Protein AF-A0A960Y519-F1 (afdb_monomer)

Secondary structure (DSSP, 8-state):
----------EEEEEEE-SPTT-SS--EEEEEE--TT----TT----------HHHHHHHHTTS---EEE-TTT--EEEHHHHHHHTS--S---HHHHHHHHHH-TT----

Radius of gyration: 19.41 Å; Cα contacts (8 Å, |Δi|>4): 89; chains: 1; bounding box: 45×36×54 Å

Solvent-accessible surface area (backbone atoms only — not comparable to full-atom values): 7550 Å² total; per-residue (Å²): 131,84,76,76,84,82,83,79,87,61,47,82,76,45,80,44,76,74,48,61,92,90,53,95,60,86,46,70,50,74,41,70,49,68,57,89,87,67,81,86,60,95,86,67,81,85,90,80,87,70,65,54,59,66,68,61,46,51,61,56,47,77,80,47,77,79,44,81,40,67,40,90,85,80,66,47,78,44,38,44,59,61,39,49,34,62,72,51,80,84,88,66,88,47,72,68,56,55,51,52,45,51,75,75,44,76,80,70,70,79,128

Structure (mmCIF, N/CA/C/O backbone):
data_AF-A0A960Y519-F1
#
_entry.id   AF-A0A960Y519-F1
#
loop_
_atom_site.group_PDB
_atom_site.id
_atom_site.type_symbol
_atom_site.label_atom_id
_atom_site.label_alt_id
_atom_site.label_comp_id
_atom_site.label_asym_id
_atom_site.label_entity_id
_atom_site.label_seq_id
_atom_site.pdbx_PDB_ins_code
_atom_site.Cartn_x
_atom_site.Cartn_y
_atom_site.Cartn_z
_atom_site.occupancy
_atom_site.B_iso_or_equiv
_atom_site.auth_seq_id
_atom_site.auth_comp_id
_atom_site.auth_asym_id
_atom_site.auth_atom_id
_atom_site.pdbx_PDB_model_num
ATOM 1 N N . MET A 1 1 ? 11.138 23.444 10.896 1.00 35.09 1 MET A N 1
ATOM 2 C CA . MET A 1 1 ? 11.617 22.182 11.496 1.00 35.09 1 MET A CA 1
ATOM 3 C C . MET A 1 1 ? 10.744 21.090 10.917 1.00 35.09 1 MET A C 1
ATOM 5 O O . MET A 1 1 ? 9.544 21.136 11.144 1.00 35.09 1 MET A O 1
ATOM 9 N N . SER A 1 2 ? 11.293 20.245 10.042 1.00 42.31 2 SER A N 1
ATOM 10 C CA . SER A 1 2 ? 10.528 19.154 9.430 1.00 42.31 2 SER A CA 1
ATOM 11 C C . SER A 1 2 ? 10.163 18.184 10.545 1.00 42.31 2 SER A C 1
ATOM 13 O O . SER A 1 2 ? 11.059 17.570 11.114 1.00 42.31 2 SER A O 1
ATOM 15 N N . SER A 1 3 ? 8.887 18.106 10.911 1.00 50.16 3 SER A N 1
ATOM 16 C CA . SER A 1 3 ? 8.387 17.041 11.771 1.00 50.16 3 SER A CA 1
ATOM 17 C C . SER A 1 3 ? 8.693 15.717 11.074 1.00 50.16 3 SER A C 1
ATOM 19 O O . SER A 1 3 ? 8.224 15.473 9.961 1.00 50.16 3 SER A O 1
ATOM 21 N N . GLU A 1 4 ? 9.552 14.896 11.672 1.00 59.91 4 GLU A N 1
ATOM 22 C CA . GLU A 1 4 ? 9.761 13.533 11.195 1.00 59.91 4 GLU A CA 1
ATOM 23 C C . GLU A 1 4 ? 8.413 12.814 11.248 1.00 59.91 4 GLU A C 1
ATOM 25 O O . GLU A 1 4 ? 7.719 12.816 12.266 1.00 59.91 4 GLU A O 1
ATOM 30 N N . LYS A 1 5 ? 7.983 12.279 10.103 1.00 71.00 5 LYS A N 1
ATOM 31 C CA . LYS A 1 5 ? 6.689 11.618 9.988 1.00 71.00 5 LYS A CA 1
ATOM 32 C C . LYS A 1 5 ? 6.767 10.283 10.719 1.00 71.00 5 LYS A C 1
ATOM 34 O O . LYS A 1 5 ? 7.311 9.321 10.185 1.00 71.00 5 LYS A O 1
ATOM 39 N N . GLN A 1 6 ? 6.222 10.230 11.928 1.00 81.75 6 GLN A N 1
ATOM 40 C CA . GLN A 1 6 ? 6.187 9.003 12.707 1.00 81.75 6 GLN A CA 1
ATOM 41 C C . GLN A 1 6 ? 5.092 8.068 12.184 1.00 81.75 6 GLN A C 1
ATOM 43 O O . GLN A 1 6 ? 3.934 8.458 12.033 1.00 81.75 6 GLN A O 1
ATOM 48 N N . ILE A 1 7 ? 5.480 6.834 11.865 1.00 86.69 7 ILE A N 1
ATOM 49 C CA . ILE A 1 7 ? 4.576 5.777 11.412 1.00 86.69 7 ILE A CA 1
ATOM 50 C C . ILE A 1 7 ? 4.360 4.828 12.586 1.00 86.69 7 ILE A C 1
ATOM 52 O O . ILE A 1 7 ? 5.322 4.347 13.183 1.00 86.69 7 ILE A O 1
ATOM 56 N N . TYR A 1 8 ? 3.098 4.551 12.901 1.00 90.25 8 TYR A N 1
ATOM 57 C CA . TYR A 1 8 ? 2.721 3.638 13.972 1.00 90.25 8 TYR A CA 1
ATOM 58 C C . TYR A 1 8 ? 2.179 2.338 13.390 1.00 90.25 8 TYR A C 1
ATOM 60 O O . TYR A 1 8 ? 1.363 2.349 12.467 1.00 90.25 8 TYR A O 1
ATOM 68 N N . LEU A 1 9 ? 2.605 1.215 13.964 1.00 90.56 9 LEU A N 1
ATOM 69 C CA . LEU A 1 9 ? 1.991 -0.077 13.692 1.00 90.56 9 LEU A CA 1
ATOM 70 C C . LEU A 1 9 ? 0.712 -0.191 14.523 1.00 90.56 9 LEU A C 1
ATOM 72 O O . LEU A 1 9 ? 0.754 -0.169 15.753 1.00 90.56 9 LEU A O 1
ATOM 76 N N . ALA 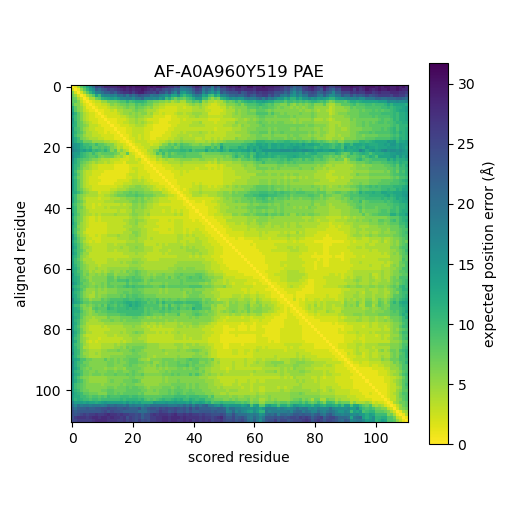A 1 10 ? -0.421 -0.308 13.840 1.00 91.62 10 ALA A N 1
ATOM 77 C CA . ALA A 1 10 ? -1.728 -0.497 14.453 1.00 91.62 10 ALA A CA 1
ATOM 78 C C . ALA A 1 10 ? -2.253 -1.907 14.163 1.00 91.62 10 ALA A C 1
ATOM 80 O O . ALA A 1 10 ? -1.951 -2.500 13.128 1.00 91.62 10 ALA A O 1
ATOM 81 N N . SER A 1 11 ? -3.063 -2.442 15.074 1.00 93.38 11 SER A N 1
ATOM 82 C CA . SER A 1 11 ? -3.731 -3.737 14.887 1.00 93.38 11 SER A CA 1
ATOM 83 C C . SER A 1 11 ? -5.206 -3.538 14.554 1.00 93.38 11 SER A C 1
ATOM 85 O O . SER A 1 11 ? -5.881 -2.730 15.190 1.00 93.38 11 SER A O 1
ATOM 87 N N . LEU A 1 12 ? -5.729 -4.294 13.587 1.00 95.00 12 LEU A N 1
ATOM 88 C CA . LEU A 1 12 ? -7.155 -4.303 13.261 1.00 95.00 12 LEU A CA 1
ATOM 89 C C . LEU A 1 12 ? -7.924 -5.124 14.303 1.00 95.00 12 LEU A C 1
ATOM 91 O O . LEU A 1 12 ? -7.704 -6.325 14.429 1.00 95.00 12 LEU A O 1
ATOM 95 N N . ILE A 1 13 ? -8.823 -4.473 15.036 1.00 97.50 13 ILE A N 1
ATOM 96 C CA . ILE A 1 13 ? -9.649 -5.090 16.081 1.00 97.50 13 ILE A CA 1
ATOM 97 C C . ILE A 1 13 ? -10.987 -5.554 15.518 1.00 97.50 13 ILE A C 1
ATOM 99 O O . ILE A 1 13 ? -11.436 -6.657 15.814 1.00 97.50 13 ILE A O 1
ATOM 103 N N . GLU A 1 14 ? -11.613 -4.731 14.678 1.00 97.12 14 GLU A N 1
ATOM 104 C CA . GLU A 1 14 ? -12.912 -5.041 14.085 1.00 97.12 14 GLU A CA 1
ATOM 105 C C . GLU A 1 14 ? -12.962 -4.600 12.624 1.00 97.12 14 GLU A C 1
ATOM 107 O O . GLU A 1 14 ? -12.423 -3.554 12.250 1.00 97.12 14 GLU A O 1
ATOM 112 N N . ARG A 1 15 ? -13.650 -5.394 11.798 1.00 96.62 15 ARG A N 1
ATOM 113 C CA . ARG A 1 15 ? -13.946 -5.085 10.400 1.00 96.62 15 ARG A CA 1
ATOM 114 C C . ARG A 1 15 ? -15.370 -5.500 10.066 1.00 96.62 15 ARG A C 1
ATOM 116 O O . ARG A 1 15 ? -15.629 -6.674 9.817 1.00 96.62 15 ARG A O 1
ATOM 123 N N . THR A 1 16 ? -16.259 -4.520 9.964 1.00 96.25 16 THR A N 1
ATOM 124 C CA . THR A 1 16 ? -17.690 -4.764 9.753 1.00 96.25 16 THR A CA 1
ATOM 125 C C . THR A 1 16 ? -18.160 -4.164 8.434 1.00 96.25 16 THR A C 1
ATOM 127 O O . THR A 1 16 ? -17.854 -3.017 8.108 1.00 96.25 16 THR A O 1
ATOM 130 N N . ASN A 1 17 ? -18.904 -4.939 7.640 1.00 95.19 17 ASN A N 1
ATOM 131 C CA . ASN A 1 17 ? -19.530 -4.434 6.418 1.00 95.19 17 ASN A CA 1
ATOM 132 C C . ASN A 1 17 ? -20.740 -3.567 6.788 1.00 95.19 17 ASN A C 1
ATOM 134 O O . ASN A 1 17 ? -21.669 -4.041 7.431 1.00 95.19 17 ASN A O 1
ATOM 138 N N . LEU A 1 18 ? -20.749 -2.315 6.331 1.00 95.88 18 LEU A N 1
ATOM 139 C CA . LEU A 1 18 ? -21.871 -1.386 6.523 1.00 95.88 18 LEU A CA 1
ATOM 140 C C . LEU A 1 18 ? -22.845 -1.372 5.339 1.00 95.88 18 LEU A C 1
ATOM 142 O O . LEU A 1 18 ? -23.845 -0.658 5.344 1.00 95.88 18 LEU A O 1
ATOM 146 N N . THR A 1 19 ? -22.537 -2.132 4.290 1.00 94.75 19 THR A N 1
ATOM 147 C CA . THR A 1 19 ? -23.324 -2.166 3.055 1.00 94.75 19 THR A CA 1
ATOM 148 C C . THR A 1 19 ? -24.285 -3.342 3.052 1.00 94.75 19 THR A C 1
ATOM 150 O O . THR A 1 19 ? -23.970 -4.426 3.540 1.00 94.75 19 THR A O 1
ATOM 153 N N . LYS A 1 20 ? -25.483 -3.115 2.503 1.00 91.06 20 LYS A N 1
ATOM 154 C CA . LYS A 1 20 ? -26.495 -4.162 2.347 1.00 91.06 20 LYS A CA 1
ATOM 155 C C . LYS A 1 20 ? -26.099 -5.127 1.220 1.00 91.06 20 LYS A C 1
ATOM 157 O O . LYS A 1 20 ? -25.459 -4.693 0.256 1.00 91.06 20 LYS A O 1
ATOM 162 N N . PRO A 1 21 ? -26.527 -6.399 1.287 1.00 87.88 21 PRO A N 1
ATOM 163 C CA . PRO A 1 21 ? -26.398 -7.325 0.166 1.00 87.88 21 PRO A CA 1
ATOM 164 C C . PRO A 1 21 ? -26.983 -6.727 -1.123 1.00 87.88 21 PRO A C 1
ATOM 166 O O . PRO A 1 21 ? -28.045 -6.107 -1.092 1.00 87.88 21 PRO A O 1
ATOM 169 N N . GLY A 1 22 ? -26.278 -6.885 -2.245 1.00 89.00 22 GLY A N 1
ATOM 170 C CA . GLY A 1 22 ? -26.682 -6.336 -3.548 1.00 89.00 22 GLY A CA 1
ATOM 171 C C . GLY A 1 22 ? -26.282 -4.875 -3.800 1.00 89.00 22 GLY A C 1
ATOM 172 O O . GLY A 1 22 ? -26.540 -4.353 -4.880 1.00 89.00 22 GLY A O 1
ATOM 173 N N . SER A 1 23 ? -25.630 -4.205 -2.844 1.00 89.94 23 SER A N 1
ATOM 174 C CA . SER A 1 23 ? -25.027 -2.887 -3.074 1.00 89.94 23 SER A CA 1
ATOM 175 C C . SER A 1 23 ? -23.849 -2.981 -4.054 1.00 89.94 23 SER A C 1
ATOM 177 O O . SER A 1 23 ? -22.962 -3.810 -3.877 1.00 89.94 23 SER A O 1
ATOM 179 N N . GLY A 1 24 ? -23.784 -2.078 -5.039 1.00 93.12 24 GLY A N 1
ATOM 180 C CA . GLY A 1 24 ? -22.651 -1.968 -5.977 1.00 93.12 24 GLY A CA 1
ATOM 181 C C . GLY A 1 24 ? -21.376 -1.357 -5.374 1.00 93.12 24 GLY A C 1
ATOM 182 O O . GLY A 1 24 ? -20.366 -1.228 -6.056 1.00 93.12 24 GLY A O 1
ATOM 183 N N . LYS A 1 25 ? -21.421 -0.947 -4.102 1.00 93.62 25 LYS A N 1
ATOM 184 C CA . LYS A 1 25 ? -20.274 -0.456 -3.326 1.00 93.62 25 LYS A CA 1
ATOM 185 C C . LYS A 1 25 ? -20.149 -1.247 -2.034 1.00 93.62 25 LYS A C 1
ATOM 187 O O . LYS A 1 25 ? -21.165 -1.671 -1.480 1.00 93.62 25 LYS A O 1
ATOM 192 N N . ILE A 1 26 ? -18.921 -1.354 -1.530 1.00 93.38 26 ILE A N 1
ATOM 193 C CA . ILE A 1 26 ? -18.609 -1.959 -0.234 1.00 93.38 26 ILE A CA 1
ATOM 194 C C . ILE A 1 26 ? -18.004 -0.885 0.670 1.00 93.38 26 ILE A C 1
ATOM 196 O O . ILE A 1 26 ? -16.891 -0.422 0.441 1.00 93.38 26 ILE A O 1
ATOM 200 N N . THR A 1 27 ? -18.733 -0.525 1.722 1.00 95.75 27 THR A N 1
ATOM 201 C CA . THR A 1 27 ? -18.262 0.361 2.793 1.00 95.75 27 THR A CA 1
ATOM 202 C C . THR A 1 27 ? -18.023 -0.476 4.039 1.00 95.75 27 THR A C 1
ATOM 204 O O . THR A 1 27 ? -18.881 -1.284 4.412 1.00 95.75 27 THR A O 1
ATOM 207 N N . LYS A 1 28 ? -16.866 -0.291 4.679 1.00 95.31 28 LYS A N 1
ATOM 208 C CA . LYS A 1 28 ? -16.469 -1.029 5.882 1.00 95.31 28 LYS A CA 1
ATOM 209 C C . LYS A 1 28 ? -16.216 -0.072 7.043 1.00 95.31 28 LYS A C 1
ATOM 211 O O . LYS A 1 28 ? -15.613 0.976 6.847 1.00 95.31 28 LYS A O 1
ATOM 216 N N . HIS A 1 29 ? -16.660 -0.465 8.230 1.00 96.62 29 HIS A N 1
ATOM 217 C CA . HIS A 1 29 ? -16.252 0.111 9.505 1.00 96.62 29 HIS A CA 1
ATOM 218 C C . HIS A 1 29 ? -15.009 -0.633 9.997 1.00 96.62 29 HIS A C 1
ATOM 220 O O . HIS A 1 29 ? -15.024 -1.866 10.041 1.00 96.62 29 HIS A O 1
ATOM 226 N N . LEU A 1 30 ? -13.942 0.100 10.318 1.00 96.38 30 LEU A N 1
ATOM 227 C CA . LEU A 1 30 ? -12.685 -0.453 10.820 1.00 96.38 30 LEU A CA 1
ATOM 228 C C . LEU A 1 30 ? -12.410 0.116 12.209 1.00 96.38 30 LEU A C 1
ATOM 230 O O . LEU A 1 30 ? -12.444 1.331 12.384 1.00 96.38 30 LEU A O 1
ATOM 234 N N . VAL A 1 31 ? -12.093 -0.754 13.165 1.00 96.50 31 VAL A N 1
ATO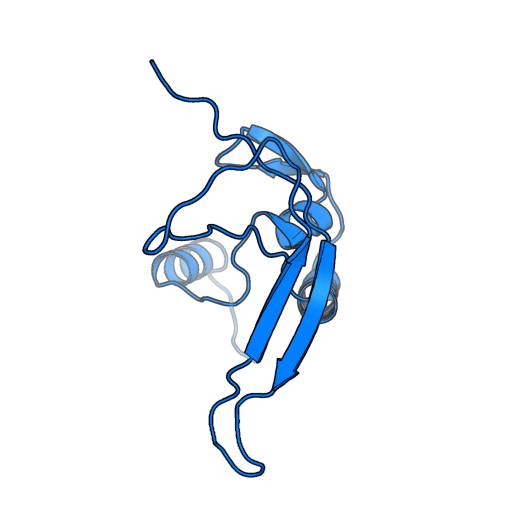M 235 C CA . VAL A 1 31 ? -11.622 -0.354 14.496 1.00 96.50 31 VAL A CA 1
ATOM 236 C C . VAL A 1 31 ? -10.165 -0.758 14.617 1.00 96.50 31 VAL A C 1
ATOM 238 O O . VAL A 1 31 ? -9.829 -1.932 14.456 1.00 96.50 31 VAL A O 1
ATOM 241 N N . LEU A 1 32 ? -9.299 0.215 14.885 1.00 94.94 32 LEU A N 1
ATOM 242 C CA . LEU A 1 32 ? -7.862 0.012 15.017 1.00 94.94 32 LEU A CA 1
ATOM 243 C C . LEU A 1 32 ? -7.452 0.208 16.474 1.00 94.94 32 LEU A C 1
ATOM 245 O O . LEU A 1 32 ? -7.842 1.187 17.106 1.00 94.94 32 LEU A O 1
ATOM 249 N N . LYS A 1 33 ? -6.628 -0.699 16.994 1.00 95.06 33 LYS A N 1
ATOM 250 C CA . LYS A 1 33 ? -5.877 -0.465 18.224 1.00 95.06 33 LYS A CA 1
ATOM 251 C C . LYS A 1 33 ? -4.606 0.283 17.857 1.00 95.06 33 LYS A C 1
ATOM 253 O O . LYS A 1 33 ? -3.768 -0.252 17.128 1.00 95.06 33 LYS A O 1
ATOM 258 N N . VAL A 1 34 ? -4.497 1.502 18.367 1.00 92.06 34 VAL A N 1
ATOM 259 C CA . VAL A 1 34 ? -3.354 2.396 18.172 1.00 92.06 34 VAL A CA 1
ATOM 260 C C . VAL A 1 34 ? -2.520 2.494 19.456 1.00 92.06 34 VAL A C 1
ATOM 262 O O . VAL A 1 34 ? -3.043 2.186 20.531 1.00 92.06 34 VAL A O 1
ATOM 265 N N . PRO A 1 35 ? -1.235 2.870 19.362 1.00 90.81 35 PRO A N 1
ATOM 266 C CA . PRO A 1 35 ? -0.404 3.157 20.532 1.00 90.81 35 PRO A CA 1
ATOM 267 C C . PRO A 1 35 ? -0.935 4.351 21.338 1.00 90.81 35 PRO A C 1
ATOM 269 O O . PRO A 1 35 ? -1.587 5.231 20.778 1.00 90.81 35 PRO A O 1
ATOM 272 N N . GLU A 1 36 ? -0.652 4.390 22.641 1.00 88.94 36 GLU A N 1
ATOM 273 C CA . GLU A 1 36 ? -1.140 5.444 23.550 1.00 88.94 36 GLU A CA 1
ATOM 274 C C . GLU A 1 36 ? -0.515 6.815 23.254 1.00 88.94 36 GLU A C 1
ATOM 276 O O . GLU A 1 36 ? -1.093 7.851 23.571 1.00 88.94 36 GLU A O 1
ATOM 281 N N . GLU A 1 37 ? 0.649 6.829 22.605 1.00 89.88 37 GLU A N 1
ATOM 282 C CA . GLU A 1 37 ? 1.354 8.037 22.186 1.00 89.88 37 GLU A CA 1
ATOM 283 C C . GLU A 1 37 ? 0.670 8.736 21.001 1.00 89.88 37 GLU A C 1
ATOM 285 O O . GLU A 1 37 ? 0.975 9.896 20.718 1.00 89.88 37 GLU A O 1
ATOM 290 N N . LEU A 1 38 ? -0.239 8.048 20.296 1.00 89.56 38 LEU A N 1
ATOM 291 C CA . LEU A 1 38 ? -1.012 8.633 19.208 1.00 89.56 38 LEU A CA 1
ATOM 292 C C . LEU A 1 38 ? -2.245 9.350 19.769 1.00 89.56 38 LEU A C 1
ATOM 294 O O . LEU A 1 38 ? -3.240 8.723 20.131 1.00 89.56 38 LEU A O 1
ATOM 298 N N . THR A 1 39 ? -2.206 10.679 19.771 1.00 90.75 39 THR A N 1
ATOM 299 C CA . THR A 1 39 ? -3.366 11.521 20.076 1.00 90.75 39 THR A CA 1
ATOM 300 C C . THR A 1 39 ? -4.073 11.957 18.791 1.00 90.75 39 THR A C 1
ATOM 302 O O . THR A 1 39 ? -3.437 12.167 17.758 1.00 90.75 39 THR A O 1
ATOM 305 N N . TYR A 1 40 ? -5.401 12.066 18.839 1.00 92.19 40 TYR A N 1
ATOM 306 C CA . TYR A 1 40 ? -6.220 12.570 17.736 1.00 92.19 40 TYR A CA 1
ATOM 307 C C . TYR A 1 40 ? -7.508 13.200 18.272 1.00 92.19 40 TYR A C 1
ATOM 309 O O . TYR A 1 40 ? -7.978 12.853 19.359 1.00 92.19 40 TYR A O 1
ATOM 317 N N . GLU A 1 41 ? -8.095 14.098 17.491 1.00 96.06 41 GLU A N 1
ATOM 318 C CA . GLU A 1 41 ? -9.368 14.751 17.777 1.00 96.06 41 GLU A CA 1
ATOM 319 C C . GLU A 1 41 ? -10.431 14.404 16.727 1.00 96.06 41 GLU A C 1
ATOM 321 O O . GLU A 1 41 ? -10.166 13.880 15.640 1.00 96.06 41 GLU A O 1
ATOM 326 N N . VAL A 1 42 ? -11.694 14.675 17.061 1.00 96.06 42 VAL A N 1
ATOM 327 C CA . VAL A 1 42 ? -12.801 14.471 16.123 1.00 96.06 42 VAL A CA 1
ATOM 328 C C . VAL A 1 42 ? -12.654 15.443 14.956 1.00 96.06 42 VAL A C 1
ATOM 330 O O . VAL A 1 42 ? -12.687 16.655 15.138 1.00 96.06 42 VAL A O 1
ATOM 333 N N . GLY A 1 43 ? -12.563 14.891 13.750 1.00 96.00 43 GLY A N 1
ATOM 334 C CA . GLY A 1 43 ? -12.335 15.652 12.522 1.00 96.00 43 GLY A CA 1
ATOM 335 C C . GLY A 1 43 ? -10.950 15.422 11.919 1.00 96.00 43 GL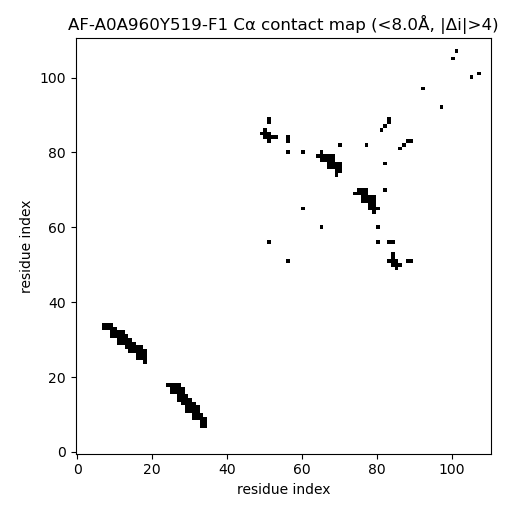Y A C 1
ATOM 336 O O . GLY A 1 43 ? -10.764 15.711 10.737 1.00 96.00 43 GLY A O 1
ATOM 337 N N . ASP A 1 44 ? -10.020 14.832 12.675 1.00 95.06 44 ASP A N 1
ATOM 338 C CA . ASP A 1 44 ? -8.710 14.455 12.155 1.00 95.06 44 ASP A CA 1
ATOM 339 C C . ASP A 1 44 ? -8.802 13.342 11.106 1.00 95.06 44 ASP A C 1
ATOM 341 O O . ASP A 1 44 ? -9.703 12.498 11.100 1.00 95.06 44 ASP A O 1
ATOM 345 N N . SER A 1 45 ? -7.828 13.341 10.197 1.00 93.00 45 SER A N 1
ATOM 346 C CA . SER A 1 45 ? -7.685 12.323 9.159 1.00 93.00 45 SER A CA 1
ATOM 347 C C . SER A 1 45 ? -6.545 11.366 9.487 1.00 93.00 45 SER A C 1
ATOM 349 O O . SER A 1 45 ? -5.457 11.785 9.874 1.00 93.00 45 SER A O 1
ATOM 351 N N . LEU A 1 46 ? -6.770 10.076 9.244 1.00 91.31 46 LEU A N 1
ATOM 352 C CA . LEU A 1 46 ? -5.754 9.037 9.379 1.00 91.31 46 LEU A CA 1
ATOM 353 C C . LEU A 1 46 ? -5.154 8.702 8.010 1.00 91.31 46 LEU A C 1
ATOM 355 O O . LEU A 1 46 ? -5.856 8.246 7.108 1.00 91.31 46 LEU A O 1
ATOM 359 N N . ALA A 1 47 ? -3.841 8.880 7.867 1.00 92.69 47 ALA A N 1
ATOM 360 C CA . ALA A 1 47 ? -3.107 8.350 6.725 1.00 92.69 47 ALA A CA 1
ATOM 361 C C . ALA A 1 47 ? -2.763 6.874 6.963 1.00 92.69 47 ALA A C 1
ATOM 363 O O . ALA A 1 47 ? -2.249 6.515 8.021 1.00 92.69 47 ALA A O 1
ATOM 364 N N . VAL A 1 48 ? -2.996 6.034 5.958 1.00 91.44 48 VAL A N 1
ATOM 365 C CA . VAL A 1 48 ? -2.642 4.610 5.974 1.00 91.44 48 VAL A CA 1
ATOM 366 C C . VAL A 1 48 ? -1.628 4.352 4.868 1.00 91.44 48 VAL A C 1
ATOM 368 O O . VAL A 1 48 ? -1.744 4.914 3.780 1.00 91.44 48 VAL A O 1
ATOM 371 N N . TYR A 1 49 ? 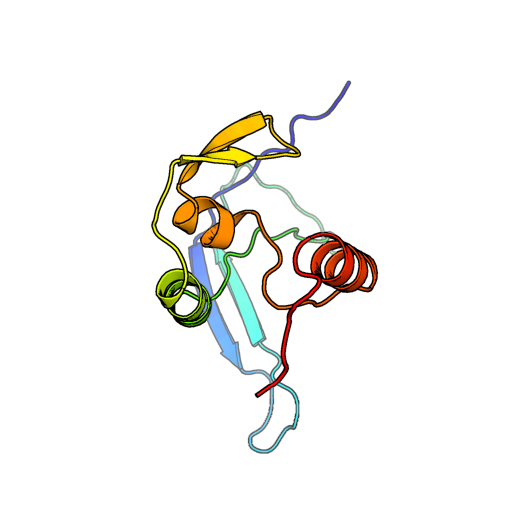-0.639 3.509 5.153 1.00 91.81 49 TYR A N 1
ATOM 372 C CA . TYR A 1 49 ? 0.322 3.012 4.175 1.00 91.81 49 TYR A CA 1
ATOM 373 C C . TYR A 1 49 ? -0.116 1.615 3.726 1.00 91.81 49 TYR A C 1
ATOM 375 O O . TYR A 1 49 ? 0.045 0.672 4.501 1.00 91.81 49 TYR A O 1
ATOM 383 N N . PRO A 1 50 ? -0.743 1.476 2.546 1.00 93.12 50 PRO A N 1
ATOM 384 C CA . PRO A 1 50 ? -1.177 0.181 2.051 1.00 93.12 50 PRO A CA 1
ATOM 385 C C . PRO A 1 50 ? -0.024 -0.583 1.397 1.00 93.12 50 PRO A C 1
ATOM 387 O O . PRO A 1 50 ? 0.949 0.006 0.926 1.00 93.12 50 PRO A O 1
ATOM 390 N N . GLU A 1 51 ? -0.208 -1.892 1.299 1.00 95.25 51 GLU A N 1
ATOM 391 C CA . GLU A 1 51 ? 0.551 -2.768 0.412 1.00 95.25 51 GLU A CA 1
ATOM 392 C C . GLU A 1 51 ? -0.360 -3.206 -0.740 1.00 95.25 51 GLU A C 1
ATOM 394 O O . GLU A 1 51 ? -1.586 -3.269 -0.583 1.00 95.25 51 GLU A O 1
ATOM 399 N N . ASN A 1 52 ? 0.233 -3.483 -1.899 1.00 96.81 52 ASN A N 1
ATOM 400 C CA . ASN A 1 52 ? -0.487 -4.060 -3.029 1.00 96.81 52 ASN A CA 1
ATOM 401 C C . ASN A 1 52 ? -0.870 -5.518 -2.740 1.00 96.81 52 ASN A C 1
ATOM 403 O O . ASN A 1 52 ? -0.225 -6.194 -1.934 1.00 96.81 52 ASN A O 1
ATOM 407 N N . ASP A 1 53 ? -1.909 -6.012 -3.415 1.00 96.62 53 ASP A N 1
ATOM 408 C CA . ASP A 1 53 ? -2.353 -7.394 -3.248 1.00 96.62 53 ASP A CA 1
ATOM 409 C C . ASP A 1 53 ? -1.253 -8.374 -3.690 1.00 96.62 53 ASP A C 1
ATOM 411 O O . ASP A 1 53 ? -0.626 -8.212 -4.743 1.00 96.62 53 ASP A O 1
ATOM 415 N N . 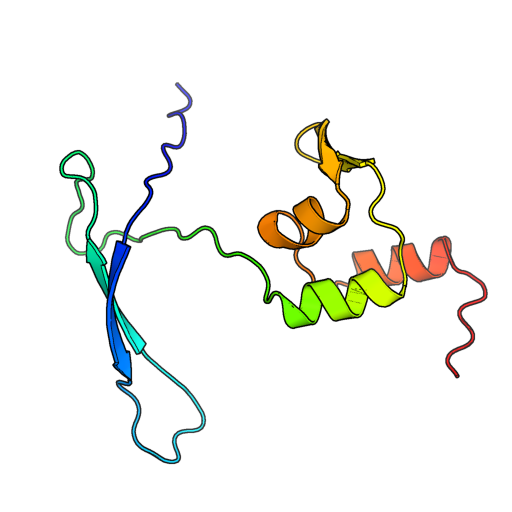SER A 1 54 ? -1.002 -9.405 -2.880 1.00 96.19 54 SER A N 1
ATOM 416 C CA . SER A 1 54 ? 0.072 -10.361 -3.146 1.00 96.19 54 SER A CA 1
ATOM 417 C C . SER A 1 54 ? -0.116 -11.104 -4.467 1.00 96.19 54 SER A C 1
ATOM 419 O O . SER A 1 54 ? 0.874 -11.376 -5.138 1.00 96.19 54 SER A O 1
ATOM 421 N N . ALA A 1 55 ? -1.357 -11.397 -4.871 1.00 96.75 55 ALA A N 1
ATOM 422 C CA . ALA A 1 55 ? -1.636 -12.099 -6.119 1.00 96.75 55 ALA A CA 1
ATOM 423 C C . ALA A 1 55 ? -1.343 -11.221 -7.346 1.00 96.75 55 ALA A C 1
ATOM 425 O O . ALA A 1 55 ? -0.862 -11.720 -8.361 1.00 96.75 55 ALA A O 1
ATOM 426 N N . GLU A 1 56 ? -1.582 -9.911 -7.253 1.00 96.00 56 GLU A N 1
ATOM 427 C CA . GLU A 1 56 ? -1.244 -8.953 -8.314 1.00 96.00 56 GLU A CA 1
ATOM 428 C C . GLU A 1 56 ? 0.274 -8.799 -8.455 1.00 96.00 56 GLU A C 1
ATOM 430 O O . GLU A 1 56 ? 0.806 -8.804 -9.568 1.00 96.00 56 GLU A O 1
ATOM 435 N N . VAL A 1 57 ? 0.987 -8.727 -7.326 1.00 96.81 57 VAL A N 1
ATOM 436 C CA . VAL A 1 57 ? 2.455 -8.706 -7.315 1.00 96.81 57 VAL A CA 1
ATOM 437 C C . VAL A 1 57 ? 3.011 -9.999 -7.913 1.00 96.81 57 VAL A C 1
ATOM 439 O O . VAL A 1 57 ? 3.881 -9.945 -8.777 1.00 96.81 57 VAL A O 1
ATOM 442 N N . GLU A 1 58 ? 2.501 -11.163 -7.509 1.00 95.75 58 GLU A N 1
ATOM 443 C CA . GLU A 1 58 ? 2.924 -12.461 -8.049 1.00 95.75 58 GLU A CA 1
ATOM 444 C C . GLU A 1 58 ? 2.636 -12.597 -9.546 1.00 95.75 58 GLU A C 1
ATOM 446 O O . GLU A 1 58 ? 3.486 -13.087 -10.289 1.00 95.75 58 GLU A O 1
ATOM 451 N N . ALA A 1 59 ? 1.488 -12.101 -10.015 1.00 95.31 59 ALA A N 1
ATOM 452 C CA . ALA A 1 59 ? 1.159 -12.082 -11.435 1.00 95.31 59 ALA A CA 1
ATOM 453 C C . ALA A 1 59 ? 2.198 -11.300 -12.254 1.00 95.31 59 ALA A C 1
ATOM 455 O O . ALA A 1 59 ? 2.597 -11.761 -13.323 1.00 95.31 59 ALA A O 1
ATOM 456 N N . LEU A 1 60 ? 2.671 -10.158 -11.742 1.00 94.62 60 LEU A N 1
ATOM 457 C CA . LEU A 1 60 ? 3.744 -9.383 -12.370 1.00 94.62 60 LEU A CA 1
ATOM 458 C C . LEU A 1 60 ? 5.100 -10.092 -12.286 1.00 94.62 60 LEU A C 1
ATOM 460 O O . LEU A 1 60 ? 5.844 -10.095 -13.264 1.00 94.62 60 LEU A O 1
ATOM 464 N N . MET A 1 61 ? 5.412 -10.726 -11.155 1.00 95.88 61 MET A N 1
ATOM 465 C CA . MET A 1 61 ? 6.673 -11.454 -10.973 1.00 95.88 61 MET A CA 1
ATOM 466 C C . MET A 1 61 ? 6.821 -12.660 -11.912 1.00 95.88 61 MET A C 1
ATOM 468 O O . MET A 1 61 ? 7.937 -13.098 -12.149 1.00 95.88 61 MET A O 1
ATOM 472 N N . ASN A 1 62 ? 5.748 -13.157 -12.533 1.00 96.25 62 ASN A N 1
ATOM 473 C CA . ASN A 1 62 ? 5.865 -14.175 -13.586 1.00 96.25 62 ASN A CA 1
ATOM 474 C C . ASN A 1 62 ? 6.623 -13.688 -14.836 1.00 96.25 62 ASN A C 1
ATOM 476 O O . ASN A 1 62 ? 7.041 -14.509 -15.651 1.00 96.25 62 ASN A O 1
ATOM 480 N N . PHE A 1 63 ? 6.789 -12.374 -15.006 1.00 93.06 63 PHE A N 1
ATOM 481 C CA . PHE A 1 63 ? 7.476 -11.771 -16.151 1.00 93.06 63 PHE A CA 1
ATOM 482 C C . PHE A 1 63 ? 8.892 -11.276 -15.829 1.00 93.06 63 PHE A C 1
ATOM 484 O O . PHE A 1 63 ? 9.615 -10.887 -16.747 1.00 93.06 63 PHE A O 1
ATOM 491 N N . PHE A 1 64 ? 9.294 -11.260 -14.553 1.00 92.94 64 PHE A N 1
ATOM 492 C CA . PHE A 1 64 ? 10.546 -10.647 -14.109 1.00 92.94 64 PHE A CA 1
ATOM 493 C C . PHE A 1 64 ? 11.223 -11.470 -13.013 1.00 92.94 64 PHE A C 1
ATOM 495 O O . PHE A 1 64 ? 10.566 -11.967 -12.105 1.00 92.94 64 PHE A O 1
ATOM 502 N N . ASP A 1 65 ? 12.552 -11.530 -13.033 1.00 94.69 65 ASP A N 1
ATOM 503 C CA . ASP A 1 65 ? 13.318 -12.075 -11.911 1.00 94.69 65 ASP A CA 1
ATOM 504 C C . ASP A 1 65 ? 13.316 -11.106 -10.715 1.00 94.69 65 ASP A C 1
ATOM 506 O O . ASP A 1 65 ? 13.286 -9.882 -10.883 1.00 94.69 65 ASP A O 1
ATOM 510 N N . ASP A 1 66 ? 13.406 -11.637 -9.490 1.00 96.38 66 ASP A N 1
ATOM 511 C CA . ASP A 1 66 ? 13.477 -10.821 -8.269 1.00 96.38 66 ASP A CA 1
ATOM 512 C C . ASP A 1 66 ? 14.878 -10.218 -8.054 1.00 96.38 66 ASP A C 1
ATOM 514 O O . ASP A 1 66 ? 15.638 -10.605 -7.165 1.00 96.38 66 ASP A O 1
ATOM 518 N N . ALA A 1 67 ? 15.249 -9.275 -8.920 1.00 95.62 67 ALA A N 1
ATOM 519 C CA . ALA A 1 67 ? 16.535 -8.591 -8.884 1.00 95.62 67 ALA A CA 1
ATOM 520 C C . ALA A 1 67 ? 16.575 -7.466 -7.834 1.00 95.62 67 ALA A C 1
ATOM 522 O O . ALA A 1 67 ? 15.557 -6.855 -7.504 1.00 95.62 67 ALA A O 1
ATOM 523 N N . LEU A 1 68 ? 17.776 -7.132 -7.346 1.00 97.19 68 LEU A N 1
ATOM 524 C CA . LEU A 1 68 ? 17.990 -5.914 -6.562 1.00 97.19 68 LEU A CA 1
ATOM 525 C C . LEU A 1 68 ? 17.904 -4.681 -7.467 1.00 97.19 68 LEU A C 1
ATOM 527 O O . LEU A 1 68 ? 18.653 -4.555 -8.435 1.00 97.19 68 LEU A O 1
ATOM 531 N N . ILE A 1 69 ? 17.024 -3.751 -7.109 1.00 95.50 69 ILE A N 1
ATOM 532 C CA . ILE A 1 69 ? 16.830 -2.476 -7.795 1.00 95.50 69 ILE A CA 1
ATOM 533 C C . ILE A 1 69 ? 17.051 -1.311 -6.832 1.00 95.50 69 ILE A C 1
ATOM 535 O O . ILE A 1 69 ? 16.854 -1.432 -5.620 1.00 95.50 69 ILE A O 1
ATOM 539 N N . GLN A 1 70 ? 17.441 -0.162 -7.381 1.00 96.00 70 GLN A N 1
ATOM 540 C CA . GLN A 1 70 ? 17.509 1.082 -6.628 1.00 96.00 70 GLN A CA 1
ATOM 541 C C . GLN A 1 70 ? 16.211 1.871 -6.812 1.00 96.00 70 GLN A C 1
ATOM 543 O O . GLN A 1 70 ? 15.825 2.194 -7.937 1.00 96.00 70 GLN A O 1
ATOM 548 N N . ASP A 1 71 ? 15.560 2.220 -5.705 1.00 89.44 71 ASP A N 1
ATOM 549 C CA . ASP A 1 71 ? 14.365 3.054 -5.719 1.00 89.44 71 ASP A CA 1
ATOM 550 C C . ASP A 1 71 ? 14.702 4.440 -6.307 1.00 89.44 71 ASP A C 1
ATOM 552 O O . ASP A 1 71 ? 15.594 5.137 -5.803 1.00 89.44 71 ASP A O 1
ATOM 556 N N . PRO A 1 72 ? 14.014 4.890 -7.372 1.00 83.75 72 PRO A N 1
ATOM 557 C CA . PRO A 1 72 ? 14.350 6.147 -8.028 1.00 83.75 72 PRO A CA 1
ATOM 558 C C . PRO A 1 72 ? 14.122 7.365 -7.124 1.00 83.75 72 PRO A C 1
ATOM 560 O O . PRO A 1 72 ? 14.801 8.381 -7.322 1.00 83.75 72 PRO A O 1
ATOM 563 N N . ARG A 1 73 ? 13.202 7.264 -6.150 1.00 85.69 73 ARG A N 1
ATOM 564 C CA . ARG A 1 73 ? 12.823 8.328 -5.213 1.00 85.69 73 ARG A CA 1
ATOM 565 C C . ARG A 1 73 ? 13.659 8.284 -3.938 1.00 85.69 73 ARG A C 1
ATOM 567 O O . ARG A 1 73 ? 14.260 9.300 -3.606 1.00 85.69 73 ARG A O 1
ATOM 574 N N . SER A 1 74 ? 13.713 7.144 -3.242 1.00 87.81 74 SER A N 1
ATOM 575 C CA . SER A 1 74 ? 14.425 7.047 -1.953 1.00 87.81 74 SER A CA 1
ATOM 576 C C . SER A 1 74 ? 15.922 6.761 -2.087 1.00 87.81 74 SER A C 1
ATOM 578 O O . SER A 1 74 ? 16.662 6.981 -1.135 1.00 87.81 74 SER A O 1
ATOM 580 N N . LYS A 1 75 ? 16.385 6.298 -3.259 1.00 92.38 75 LYS A N 1
ATOM 581 C CA . LYS A 1 75 ? 17.762 5.827 -3.519 1.00 92.38 75 LYS A CA 1
ATOM 582 C C . LYS A 1 75 ? 18.180 4.583 -2.733 1.00 92.38 75 LYS A C 1
ATOM 584 O O . LYS A 1 75 ? 19.333 4.160 -2.845 1.00 92.38 75 LYS A O 1
ATOM 589 N N . GLU A 1 76 ? 17.258 3.968 -2.003 1.00 93.81 76 GLU A N 1
ATOM 590 C CA . GLU A 1 76 ? 17.488 2.721 -1.280 1.00 93.81 76 GLU A CA 1
ATOM 591 C C . GLU A 1 76 ? 17.477 1.514 -2.220 1.00 93.81 76 GLU A C 1
ATOM 593 O O . GLU A 1 76 ? 16.758 1.490 -3.221 1.00 93.81 76 GLU A O 1
ATOM 598 N N . TRP A 1 77 ? 18.252 0.493 -1.8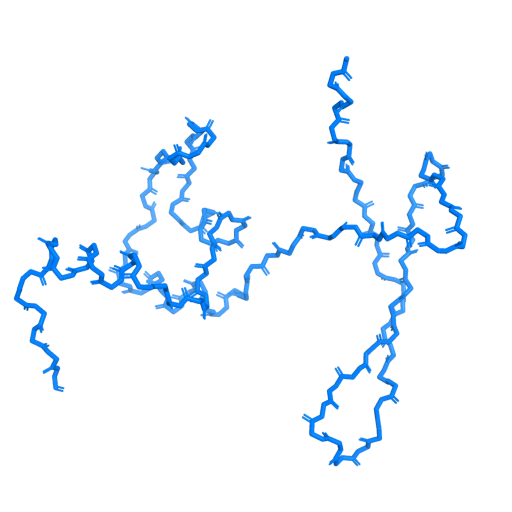65 1.00 95.62 77 TRP A N 1
ATOM 599 C CA . TRP A 1 77 ? 18.268 -0.788 -2.565 1.00 95.62 77 TRP A CA 1
ATOM 600 C C . TRP A 1 77 ? 17.260 -1.752 -1.946 1.00 95.62 77 TRP A C 1
ATOM 602 O O . TRP A 1 77 ? 17.178 -1.873 -0.725 1.00 95.62 77 TRP A O 1
ATOM 612 N N . ARG A 1 78 ? 16.500 -2.446 -2.790 1.00 95.50 78 ARG A N 1
ATOM 613 C CA . ARG A 1 78 ? 15.493 -3.443 -2.396 1.00 95.50 78 ARG A CA 1
ATOM 614 C C . ARG A 1 78 ? 15.238 -4.409 -3.546 1.00 95.50 78 ARG A C 1
ATOM 616 O O . ARG A 1 78 ? 15.594 -4.110 -4.684 1.00 95.50 78 ARG A O 1
ATOM 623 N N . THR A 1 79 ? 14.647 -5.565 -3.266 1.00 97.19 79 THR A N 1
ATOM 624 C CA . THR A 1 79 ? 14.270 -6.492 -4.341 1.00 97.19 79 THR A CA 1
ATOM 625 C C . THR A 1 79 ? 13.104 -5.919 -5.150 1.00 97.19 79 THR A C 1
ATOM 627 O O . THR A 1 79 ? 12.313 -5.120 -4.629 1.00 97.19 79 THR A O 1
ATOM 630 N N . LEU A 1 80 ? 13.000 -6.292 -6.427 1.00 96.19 80 LEU A N 1
ATOM 631 C CA . LEU A 1 80 ? 11.907 -5.868 -7.298 1.00 96.19 80 LEU A CA 1
ATOM 632 C C . LEU A 1 80 ? 10.556 -6.228 -6.675 1.00 96.19 80 LEU A C 1
ATOM 634 O O . LEU A 1 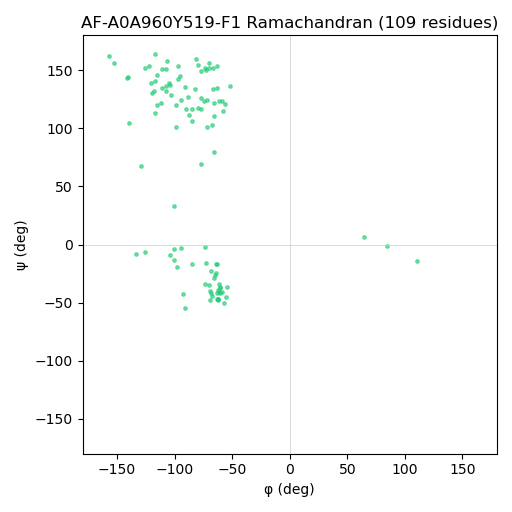80 ? 9.680 -5.367 -6.595 1.00 96.19 80 LEU A O 1
ATOM 638 N N . LYS A 1 81 ? 10.422 -7.449 -6.145 1.00 96.56 81 LYS A N 1
ATOM 639 C CA . LYS A 1 81 ? 9.217 -7.897 -5.444 1.00 96.56 81 LYS A CA 1
ATOM 640 C C . LYS A 1 81 ? 8.886 -6.979 -4.270 1.00 96.56 81 LYS A C 1
ATOM 642 O O . LYS A 1 81 ? 7.770 -6.477 -4.194 1.00 96.56 81 LYS A O 1
ATOM 647 N N . GLY A 1 82 ? 9.857 -6.689 -3.400 1.00 95.62 82 GLY A N 1
ATOM 648 C CA . GLY A 1 82 ? 9.645 -5.796 -2.255 1.00 95.62 82 GLY A CA 1
ATOM 649 C C . GLY A 1 82 ? 9.236 -4.375 -2.665 1.00 95.62 82 GLY A C 1
ATOM 650 O O . GLY A 1 82 ? 8.384 -3.758 -2.024 1.00 95.62 82 GLY A O 1
ATOM 651 N N . HIS A 1 83 ? 9.788 -3.857 -3.766 1.00 95.88 83 HIS A N 1
ATOM 652 C CA . HIS A 1 83 ? 9.387 -2.556 -4.304 1.00 95.88 83 HIS A CA 1
ATOM 653 C C . HIS A 1 83 ? 7.950 -2.567 -4.843 1.00 95.88 83 HIS A C 1
ATOM 655 O O . HIS A 1 83 ? 7.179 -1.652 -4.546 1.00 95.88 83 HIS A O 1
ATOM 661 N N . LEU A 1 84 ? 7.574 -3.609 -5.591 1.00 95.56 84 LEU A N 1
ATOM 662 C CA . LEU A 1 84 ? 6.218 -3.774 -6.115 1.00 95.56 84 LEU A CA 1
ATOM 663 C C . LEU A 1 84 ? 5.186 -3.997 -5.006 1.00 95.56 84 LEU A C 1
ATOM 665 O O . LEU A 1 84 ? 4.047 -3.584 -5.174 1.00 95.56 84 LEU A O 1
ATOM 669 N N . THR A 1 85 ? 5.561 -4.581 -3.867 1.00 96.31 85 THR A N 1
ATOM 670 C CA . THR A 1 85 ? 4.647 -4.774 -2.733 1.00 96.31 85 THR A CA 1
ATOM 671 C C . THR A 1 85 ? 4.266 -3.462 -2.044 1.00 96.31 85 THR A C 1
ATOM 673 O O . THR A 1 85 ? 3.083 -3.239 -1.806 1.00 96.31 85 THR A O 1
ATOM 676 N N . ALA A 1 86 ? 5.225 -2.582 -1.734 1.00 93.81 86 ALA A N 1
ATOM 677 C CA . ALA A 1 86 ? 4.983 -1.482 -0.786 1.00 93.81 86 ALA A CA 1
ATOM 678 C C . ALA A 1 86 ? 5.298 -0.067 -1.308 1.00 93.81 86 ALA A C 1
ATOM 680 O O . ALA A 1 86 ? 5.046 0.920 -0.615 1.00 93.81 86 ALA A O 1
ATOM 681 N N . HIS A 1 87 ? 5.882 0.070 -2.503 1.00 92.62 87 HIS A N 1
ATOM 682 C CA . HIS A 1 87 ? 6.475 1.347 -2.933 1.00 92.62 87 HIS A CA 1
ATOM 683 C C . HIS A 1 87 ? 6.120 1.789 -4.355 1.00 92.62 87 HIS A C 1
ATOM 685 O O . HIS A 1 87 ? 6.403 2.933 -4.724 1.00 92.62 87 HIS A O 1
ATOM 691 N N . ALA A 1 88 ? 5.461 0.928 -5.130 1.00 91.12 88 ALA A N 1
ATOM 692 C CA . ALA A 1 88 ? 4.968 1.233 -6.465 1.00 91.12 88 ALA A CA 1
ATOM 693 C C . ALA A 1 88 ? 3.436 1.195 -6.516 1.00 91.12 88 ALA A C 1
ATOM 695 O O . ALA A 1 88 ? 2.795 0.375 -5.866 1.00 91.12 88 ALA A O 1
ATOM 696 N N . HIS A 1 89 ? 2.847 2.058 -7.342 1.00 91.88 89 HIS A N 1
ATOM 697 C CA . HIS A 1 89 ? 1.443 1.936 -7.725 1.00 91.88 89 HIS A CA 1
ATOM 698 C C . HIS A 1 89 ? 1.364 1.014 -8.941 1.00 91.88 89 HIS A C 1
ATOM 700 O O . HIS A 1 89 ? 1.836 1.394 -10.012 1.00 91.88 89 HIS A O 1
ATOM 706 N N . ILE A 1 90 ? 0.798 -0.183 -8.775 1.00 92.81 90 ILE A N 1
ATOM 707 C CA . ILE A 1 90 ? 0.769 -1.202 -9.842 1.00 92.81 90 ILE A CA 1
ATOM 708 C C . ILE A 1 90 ? -0.576 -1.288 -10.577 1.00 92.81 90 ILE A C 1
ATOM 710 O O . ILE A 1 90 ? -0.649 -1.879 -11.649 1.00 92.81 90 ILE A O 1
ATOM 714 N N . LEU A 1 91 ? -1.627 -0.667 -10.033 1.00 90.12 91 LEU A N 1
ATOM 715 C CA . LEU A 1 91 ? -2.995 -0.746 -10.565 1.00 90.12 91 LEU A CA 1
ATOM 716 C C . LEU A 1 91 ? -3.430 0.461 -11.397 1.00 90.12 91 LEU A C 1
ATOM 718 O O . LEU A 1 91 ? -4.526 0.462 -11.954 1.00 90.12 91 LEU A O 1
ATOM 722 N N . GLU A 1 92 ? -2.592 1.491 -11.495 1.00 89.94 92 GLU A N 1
ATOM 723 C CA . GLU A 1 92 ? -2.909 2.693 -12.260 1.00 89.94 92 GLU A CA 1
ATOM 724 C C . GLU A 1 92 ? -1.955 2.855 -13.441 1.00 89.94 92 GLU A C 1
ATOM 726 O O . GLU A 1 92 ? -0.743 3.015 -13.285 1.00 89.94 92 GLU A O 1
ATOM 731 N N . LEU A 1 93 ? -2.523 2.871 -14.646 1.00 91.38 93 LEU A N 1
ATOM 732 C CA . LEU A 1 93 ? -1.790 3.222 -15.853 1.00 91.38 93 LEU A CA 1
ATOM 733 C C . LEU A 1 93 ? -1.882 4.724 -16.086 1.00 91.38 93 LEU A C 1
ATOM 735 O O . LEU A 1 93 ? -2.947 5.28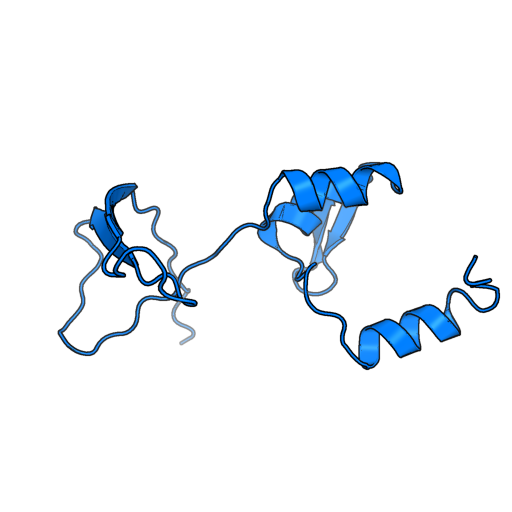0 -16.354 1.00 91.38 93 LEU A O 1
ATOM 739 N N . THR A 1 94 ? -0.732 5.386 -16.031 1.00 93.56 94 THR A N 1
ATOM 740 C CA . THR A 1 94 ? -0.634 6.815 -16.323 1.00 93.56 94 THR A CA 1
ATOM 741 C C . THR A 1 94 ? -0.194 7.043 -17.766 1.00 93.56 94 THR A C 1
ATOM 743 O O . THR A 1 94 ? 0.539 6.246 -18.355 1.00 93.56 94 THR A O 1
ATOM 746 N N . ARG A 1 95 ? -0.564 8.193 -18.341 1.00 94.12 95 ARG A N 1
ATOM 747 C CA . ARG A 1 95 ? -0.054 8.614 -19.660 1.00 94.12 95 ARG A CA 1
ATOM 748 C C . ARG A 1 95 ? 1.475 8.639 -19.720 1.00 94.12 95 ARG A C 1
ATOM 750 O O . ARG A 1 95 ? 2.049 8.288 -20.745 1.00 94.12 95 ARG A O 1
ATOM 757 N N . GLY A 1 96 ? 2.124 9.041 -18.625 1.00 92.31 96 GLY A N 1
ATOM 758 C CA . GLY A 1 96 ? 3.583 9.051 -18.525 1.00 92.31 96 GLY A CA 1
ATOM 759 C C . GLY A 1 96 ? 4.176 7.650 -18.644 1.00 92.31 96 GLY A C 1
ATOM 760 O O . GLY A 1 96 ? 5.143 7.465 -19.378 1.00 92.31 96 GLY A O 1
ATOM 761 N N . PHE A 1 97 ? 3.555 6.661 -17.997 1.00 90.50 97 PHE A N 1
ATOM 762 C CA . PHE A 1 97 ? 3.968 5.265 -18.115 1.00 90.50 97 PHE A CA 1
ATOM 763 C C . PHE A 1 97 ? 3.816 4.743 -19.550 1.00 90.50 97 PHE A C 1
ATOM 765 O O . PHE A 1 97 ? 4.761 4.181 -20.091 1.00 90.50 97 PHE A O 1
ATOM 772 N N . LEU A 1 98 ? 2.674 4.993 -20.201 1.00 90.94 98 LEU A N 1
ATOM 773 C CA . LEU A 1 98 ? 2.440 4.556 -21.586 1.00 90.94 98 LEU A CA 1
ATOM 774 C C . LEU A 1 98 ? 3.434 5.177 -22.575 1.00 90.94 98 LEU A C 1
ATOM 776 O O . LEU A 1 98 ? 3.937 4.492 -23.462 1.00 90.94 98 LEU A O 1
ATOM 780 N N . LYS A 1 99 ? 3.756 6.464 -22.402 1.00 92.94 99 LYS A N 1
ATOM 781 C CA . LYS A 1 99 ? 4.774 7.139 -23.211 1.00 92.94 99 LYS A CA 1
ATOM 782 C C . LYS A 1 99 ? 6.152 6.504 -23.011 1.00 92.94 99 LYS A C 1
ATOM 784 O O . LYS A 1 99 ? 6.824 6.193 -23.987 1.00 92.94 99 LYS A O 1
ATOM 789 N N . LEU A 1 100 ? 6.535 6.259 -21.756 1.00 90.69 100 LEU A N 1
ATOM 790 C CA . LEU A 1 100 ? 7.800 5.605 -21.426 1.00 90.69 100 LEU A CA 1
ATOM 791 C C . LEU A 1 100 ? 7.884 4.195 -22.028 1.00 90.69 100 LEU A C 1
ATOM 793 O O . LEU A 1 100 ? 8.929 3.820 -22.554 1.00 90.69 100 LEU A O 1
ATOM 797 N N . ALA A 1 101 ? 6.792 3.431 -21.965 1.00 89.75 101 ALA A N 1
ATOM 798 C CA . ALA A 1 101 ? 6.704 2.107 -22.566 1.00 89.75 101 ALA A CA 1
ATOM 799 C C . ALA A 1 101 ? 6.882 2.180 -24.088 1.00 89.75 101 ALA A C 1
ATOM 801 O O . ALA A 1 101 ? 7.726 1.474 -24.619 1.00 89.75 101 ALA A O 1
ATOM 802 N N . SER A 1 102 ? 6.185 3.087 -24.779 1.00 90.31 102 SER A N 1
ATOM 803 C CA . SER A 1 102 ? 6.336 3.267 -26.231 1.00 90.31 102 SER A CA 1
ATOM 804 C C . SER A 1 102 ? 7.756 3.666 -26.648 1.00 90.31 102 SER A C 1
ATOM 806 O O . SER A 1 102 ? 8.224 3.226 -27.692 1.00 90.31 102 SER A O 1
ATOM 808 N N . GLU A 1 103 ? 8.440 4.498 -25.861 1.00 91.94 103 GLU A N 1
ATOM 809 C CA . GLU A 1 103 ? 9.811 4.936 -26.156 1.00 91.94 103 GLU A CA 1
ATOM 810 C C . GLU A 1 103 ? 10.849 3.833 -25.903 1.00 91.94 103 GLU A C 1
ATOM 812 O O . GLU A 1 103 ? 11.862 3.767 -26.596 1.00 91.94 103 GLU A O 1
ATOM 817 N N . ARG A 1 104 ? 10.623 2.981 -24.895 1.00 88.75 104 ARG A N 1
ATOM 818 C CA . ARG A 1 104 ? 11.584 1.946 -24.472 1.00 88.75 104 ARG A CA 1
ATOM 819 C C . ARG A 1 104 ? 11.308 0.560 -25.038 1.00 88.75 104 ARG A C 1
ATOM 821 O O . ARG A 1 104 ? 12.205 -0.276 -25.031 1.00 88.75 104 ARG A O 1
ATOM 828 N N . LEU A 1 105 ? 10.090 0.320 -25.502 1.00 86.25 105 LEU A N 1
ATOM 829 C CA . LEU A 1 105 ? 9.622 -0.933 -26.084 1.00 86.25 105 LEU A CA 1
ATOM 830 C C . LEU A 1 105 ? 8.944 -0.621 -27.433 1.00 86.25 105 LEU A C 1
ATOM 832 O O . LEU A 1 105 ? 7.722 -0.739 -27.546 1.00 86.25 105 LEU A O 1
ATOM 836 N N . PRO A 1 106 ? 9.710 -0.176 -28.450 1.00 71.12 106 PRO A N 1
ATOM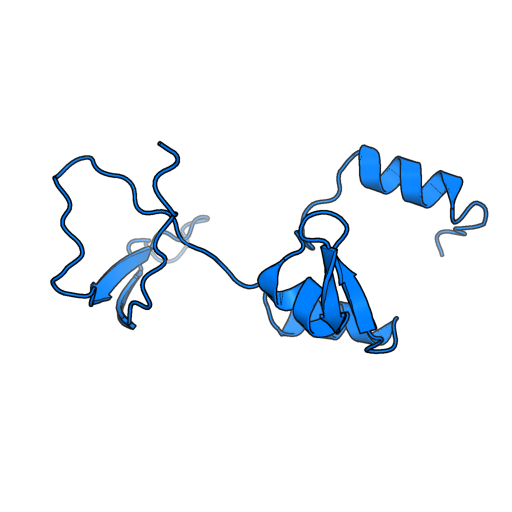 837 C CA . PRO A 1 106 ? 9.151 0.248 -29.736 1.00 71.12 106 PRO A CA 1
ATOM 838 C C . PRO A 1 106 ? 8.450 -0.891 -30.497 1.00 71.12 106 PRO A C 1
ATOM 840 O O . PRO A 1 106 ? 7.521 -0.625 -31.254 1.00 71.12 106 PRO A O 1
ATOM 843 N N . ASP A 1 107 ? 8.828 -2.146 -30.232 1.00 70.12 107 ASP A N 1
ATOM 844 C CA . ASP A 1 107 ? 8.278 -3.347 -30.875 1.00 70.12 107 ASP A CA 1
ATOM 845 C C . ASP A 1 107 ? 7.235 -4.072 -30.003 1.00 70.12 107 ASP A C 1
ATOM 847 O O . ASP A 1 107 ? 7.131 -5.298 -30.035 1.00 70.12 107 ASP A O 1
ATOM 851 N N . LEU A 1 108 ? 6.457 -3.340 -29.194 1.00 63.72 108 LEU A N 1
ATOM 852 C CA . LEU A 1 108 ? 5.290 -3.893 -28.494 1.00 63.72 108 LEU A CA 1
ATOM 853 C C . LEU A 1 108 ? 4.219 -4.295 -29.524 1.00 63.72 108 LEU A C 1
ATOM 855 O O . LEU A 1 108 ? 3.249 -3.579 -29.770 1.00 63.72 108 LEU A O 1
ATOM 859 N N . THR A 1 109 ? 4.398 -5.454 -30.155 1.00 55.72 109 THR A N 1
ATOM 860 C CA . THR A 1 109 ? 3.340 -6.111 -30.911 1.00 55.72 109 THR A CA 1
ATOM 861 C C . THR A 1 109 ? 2.299 -6.562 -29.902 1.00 55.72 109 THR A C 1
ATOM 863 O O . THR A 1 109 ? 2.515 -7.525 -29.165 1.00 55.72 109 THR A O 1
ATOM 866 N N . VAL A 1 110 ? 1.196 -5.818 -29.830 1.00 51.91 110 VAL A N 1
ATOM 867 C CA . VAL A 1 110 ? -0.017 -6.277 -29.156 1.00 51.91 110 VAL A CA 1
ATOM 868 C C . VAL A 1 110 ? -0.397 -7.607 -29.822 1.00 51.91 110 VAL A C 1
ATOM 870 O O . VAL A 1 110 ? -0.522 -7.612 -31.051 1.00 51.91 110 VAL A O 1
ATOM 873 N N . PRO A 1 111 ? -0.476 -8.723 -29.078 1.00 48.97 111 PRO A N 1
ATOM 874 C CA . PRO A 1 111 ? -0.939 -9.986 -29.640 1.00 48.97 111 PRO A CA 1
ATOM 875 C C . PRO A 1 111 ? -2.381 -9.886 -30.151 1.00 48.97 111 PRO A C 1
ATOM 877 O O . PRO A 1 111 ? -3.167 -9.089 -29.585 1.00 48.97 111 PRO A O 1
#

Foldseek 3Di:
DPDDDDDWDKDWPDWAWPDDPPDPDTDIDTDIHTDPPDDDDPPDDDDDQAWDDLVLLVVVCVVDPQDWDQDPPPRDIDTPSVCNGGPDDRPDDDPVNVVVCCVVPVPPPDD

Nearest PDB structures (foldseek):
  9esi-assembly1_L  TM=1.658E-01  e=2.966E+00  Schizosaccharomyces pombe
  9esh-assembly1_L  TM=1.717E-01  e=4.317E+00  Schizosaccharomyces pombe

Mean predicted aligned error: 6.6 Å

pLDDT: mean 89.54, std 11.97, range [35.09, 97.5]

Sequence (111 aa):
MSSEKQIYLASLIERTNLTKPGSGKITKHLVLKVPEELTYEVGDSLAVYPENDSAEVEALMNFFDDALIQDPRSKEWRTLKGHLTAHAHILELTRGFLKLASERLPDLTVP